Protein AF-E2B2E8-F1 (afdb_monomer_lite)

Organism: Harpegnathos saltator (NCBI:txid610380)

pLDDT: mean 79.33, std 13.8, range [39.88, 92.88]

Sequence (57 aa):
MLILIYFCLAVGPDASKEKEYKNPEYFCYHVNTIAEAEVELAKYRLPTPSNKEPFHT

Radius of gyration: 18.55 Å; chains: 1; bounding box: 48×29×46 Å

Secondary structure (DSSP, 8-state):
---S----SSPSTT--TTSS-S-GGGGG--TTHHHHHHHHHHTTPPPPPPPSSPPP-

Structure (mmCIF, N/CA/C/O backbone):
data_AF-E2B2E8-F1
#
_entry.id   AF-E2B2E8-F1
#
loop_
_atom_site.group_PDB
_atom_site.id
_atom_site.type_symbol
_atom_site.label_atom_id
_atom_site.label_alt_id
_atom_site.label_comp_id
_atom_site.label_asym_id
_atom_site.label_entity_id
_atom_site.label_seq_id
_atom_site.pdbx_PDB_ins_code
_atom_site.Cartn_x
_atom_site.Cartn_y
_atom_site.Cartn_z
_atom_site.occupancy
_atom_site.B_iso_or_equiv
_atom_site.auth_seq_id
_atom_site.auth_comp_id
_atom_site.auth_asym_id
_atom_site.auth_atom_id
_atom_site.pdbx_PDB_model_num
ATOM 1 N N . MET A 1 1 ? -0.471 -17.746 -4.716 1.00 39.88 1 MET A N 1
ATOM 2 C CA . MET A 1 1 ? 0.248 -17.660 -3.435 1.00 39.88 1 MET A CA 1
ATOM 3 C C . MET A 1 1 ? -0.117 -16.321 -2.823 1.00 39.88 1 MET A C 1
ATOM 5 O O . MET A 1 1 ? 0.408 -15.318 -3.257 1.00 39.88 1 MET A O 1
ATOM 9 N N . LEU A 1 2 ? -1.089 -16.340 -1.909 1.00 43.03 2 LEU A N 1
ATOM 10 C CA . LEU A 1 2 ? -1.063 -15.534 -0.691 1.00 43.03 2 LEU A CA 1
ATOM 11 C C . LEU A 1 2 ? -0.843 -14.012 -0.863 1.00 43.03 2 LEU A C 1
ATOM 13 O O . LEU A 1 2 ? 0.127 -13.491 -0.327 1.00 43.03 2 LEU A O 1
ATOM 17 N N . ILE A 1 3 ? -1.782 -13.255 -1.452 1.00 53.78 3 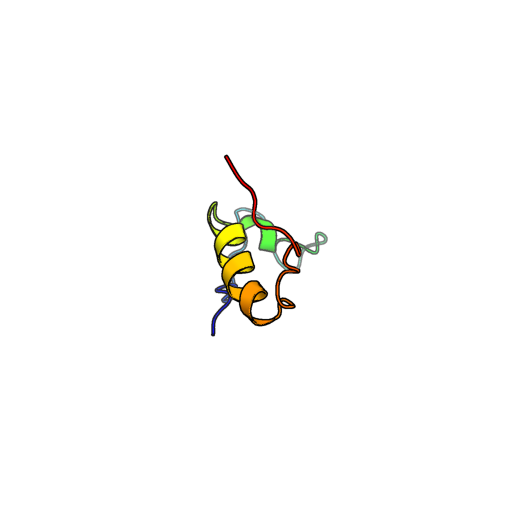ILE A N 1
ATOM 18 C CA . ILE A 1 3 ? -2.031 -11.963 -0.789 1.00 53.78 3 ILE A CA 1
ATOM 19 C C . ILE A 1 3 ? -2.601 -12.387 0.558 1.00 53.78 3 ILE A C 1
ATOM 21 O O . ILE A 1 3 ? -3.685 -12.973 0.624 1.00 53.78 3 ILE A O 1
ATOM 25 N N . LEU A 1 4 ? -1.805 -12.202 1.606 1.00 49.81 4 LEU A N 1
ATOM 26 C CA . LEU A 1 4 ? -2.122 -12.494 2.997 1.00 49.81 4 LEU A CA 1
ATOM 27 C C . LEU A 1 4 ? -3.229 -11.559 3.522 1.00 49.81 4 LEU A C 1
ATOM 29 O O . LEU A 1 4 ? -3.166 -11.067 4.634 1.00 49.81 4 LEU A O 1
ATOM 33 N N . ILE A 1 5 ? -4.310 -11.386 2.760 1.00 52.97 5 ILE A N 1
ATOM 34 C CA . ILE A 1 5 ? -5.643 -11.060 3.273 1.00 52.97 5 ILE A CA 1
ATOM 35 C C . ILE A 1 5 ? -6.307 -12.348 3.782 1.00 52.97 5 ILE A C 1
ATOM 37 O O . ILE A 1 5 ? -7.512 -12.536 3.624 1.00 52.97 5 ILE A O 1
ATOM 41 N N . TYR A 1 6 ? -5.533 -13.267 4.382 1.00 47.09 6 TYR A N 1
ATOM 42 C CA . TYR A 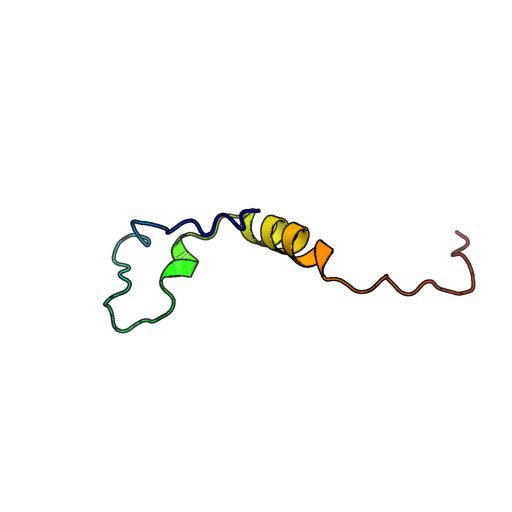1 6 ? -6.102 -14.348 5.180 1.00 47.09 6 TYR A CA 1
ATOM 43 C C . TYR A 1 6 ? -6.895 -13.687 6.294 1.00 47.09 6 TYR A C 1
ATOM 45 O O . TYR A 1 6 ? -6.349 -13.325 7.327 1.00 47.09 6 TYR A O 1
ATOM 53 N N . PHE A 1 7 ? -8.178 -13.481 6.014 1.00 53.31 7 PHE A N 1
ATOM 54 C CA . PHE A 1 7 ? -9.262 -13.502 6.960 1.00 53.31 7 PHE A CA 1
ATOM 55 C C . PHE A 1 7 ? -8.875 -12.815 8.271 1.00 53.31 7 PHE A C 1
ATOM 57 O O . PHE A 1 7 ? -8.615 -13.488 9.262 1.00 53.31 7 PHE A O 1
ATOM 64 N N . CYS A 1 8 ? -8.793 -11.477 8.264 1.00 57.97 8 CYS A N 1
ATOM 65 C CA . CYS A 1 8 ? -8.707 -10.711 9.504 1.00 57.97 8 CYS A CA 1
ATOM 66 C C . CYS A 1 8 ? -9.927 -11.118 10.354 1.00 57.97 8 CYS A C 1
ATOM 68 O O . CYS A 1 8 ? -11.058 -10.716 10.059 1.00 57.97 8 CYS A O 1
ATOM 70 N N . LEU A 1 9 ? -9.709 -12.056 11.286 1.00 60.28 9 LEU A N 1
ATOM 71 C CA . LEU A 1 9 ? -10.743 -12.731 12.083 1.00 60.28 9 LEU A CA 1
ATOM 72 C C . LEU A 1 9 ? -11.457 -11.721 12.979 1.00 60.28 9 LEU A C 1
ATOM 74 O O . LEU A 1 9 ? -12.666 -11.799 13.166 1.00 60.28 9 LEU A O 1
ATOM 78 N N . ALA A 1 10 ? -10.694 -10.743 13.462 1.00 69.06 10 ALA A N 1
ATOM 79 C CA . ALA A 1 10 ? -11.171 -9.553 14.130 1.00 69.06 10 ALA A CA 1
ATOM 80 C C . ALA A 1 10 ? -10.752 -8.347 13.288 1.00 69.06 10 ALA A C 1
ATOM 82 O O . ALA A 1 10 ? -9.572 -8.020 13.204 1.00 69.06 10 ALA A O 1
ATOM 83 N N . VAL A 1 11 ? -11.725 -7.701 12.649 1.00 74.31 11 VAL A N 1
ATOM 84 C CA . VAL A 1 11 ? -11.548 -6.320 12.184 1.00 74.31 11 VAL A CA 1
ATOM 85 C C . VAL A 1 11 ? -11.308 -5.437 13.422 1.00 74.31 11 VAL A C 1
ATOM 87 O O . VAL A 1 11 ? -11.668 -5.848 14.524 1.00 74.31 11 VAL A O 1
ATOM 90 N N . GLY A 1 12 ? -10.622 -4.297 13.272 1.00 72.50 12 GLY A N 1
ATOM 91 C CA . GLY A 1 12 ? -10.134 -3.470 14.393 1.00 72.50 12 GLY A CA 1
ATOM 92 C C . GLY A 1 12 ? -11.182 -3.132 15.475 1.00 72.50 12 GLY A C 1
ATOM 93 O O . GLY A 1 12 ? -12.366 -3.407 15.298 1.00 72.50 12 GLY A O 1
ATOM 94 N N . PRO A 1 13 ? -10.782 -2.531 16.610 1.00 75.94 13 PRO A N 1
ATOM 95 C CA . PRO A 1 13 ? -11.699 -2.248 17.719 1.00 75.94 13 PRO A CA 1
ATOM 96 C C . PRO A 1 13 ? -12.973 -1.535 17.231 1.00 75.94 13 PRO A C 1
ATOM 98 O O . PRO A 1 13 ? -12.902 -0.577 16.466 1.00 75.94 13 PRO A O 1
ATOM 101 N N . ASP A 1 14 ? -14.133 -2.067 17.625 1.00 76.50 14 ASP A N 1
ATOM 102 C CA . ASP A 1 14 ? -15.482 -1.659 17.200 1.00 76.50 14 ASP A CA 1
ATOM 103 C C . ASP A 1 14 ? -15.849 -1.841 15.715 1.00 76.50 14 ASP A C 1
ATOM 105 O O . ASP A 1 14 ? -16.994 -1.570 15.331 1.00 76.50 14 ASP A O 1
ATOM 109 N N . ALA A 1 15 ? -14.970 -2.372 14.871 1.00 76.50 15 ALA A N 1
ATOM 110 C CA . ALA A 1 15 ? -15.329 -2.768 13.516 1.00 76.50 15 ALA A CA 1
ATOM 111 C C . ALA A 1 15 ? -16.055 -4.129 13.525 1.00 76.50 15 ALA A C 1
ATOM 113 O O . ALA A 1 15 ? -15.807 -4.999 14.356 1.00 76.50 15 ALA A O 1
ATOM 114 N N . SER A 1 16 ? -16.995 -4.327 12.602 1.00 79.19 16 SER A N 1
ATOM 115 C CA . SER A 1 16 ? -17.611 -5.636 12.343 1.00 79.19 16 SER A CA 1
ATOM 116 C C . SER A 1 16 ? -18.066 -5.700 10.890 1.00 79.19 16 SER A C 1
ATOM 118 O O . SER A 1 16 ? -18.487 -4.691 10.326 1.00 79.19 16 SER A O 1
ATOM 120 N N . LYS A 1 17 ? -17.995 -6.894 10.296 1.00 74.50 17 LYS A N 1
ATOM 121 C CA . LYS A 1 17 ? -18.444 -7.174 8.921 1.00 74.50 17 LYS A CA 1
ATOM 122 C C . LYS A 1 17 ? -19.966 -7.150 8.768 1.00 74.50 17 LYS A C 1
ATOM 124 O O . LYS A 1 17 ? -20.476 -7.019 7.662 1.00 74.50 17 LYS A O 1
ATOM 129 N N . GLU A 1 18 ? -20.687 -7.257 9.878 1.00 80.62 18 GLU A N 1
ATOM 130 C CA . GLU A 1 18 ? -22.153 -7.291 9.920 1.00 80.62 18 GLU A CA 1
ATOM 131 C C . GLU A 1 18 ? -22.765 -5.894 10.107 1.00 80.62 18 GLU A C 1
ATOM 133 O O . GLU A 1 18 ? -23.978 -5.724 10.003 1.00 80.62 18 GLU A O 1
ATOM 138 N N . LYS A 1 19 ? -21.932 -4.877 10.367 1.00 78.94 19 LYS A N 1
ATOM 139 C CA . LYS A 1 19 ? -22.376 -3.492 10.537 1.00 78.94 19 LYS A CA 1
ATOM 140 C C . LYS A 1 19 ? -22.713 -2.830 9.190 1.00 78.94 19 LYS A C 1
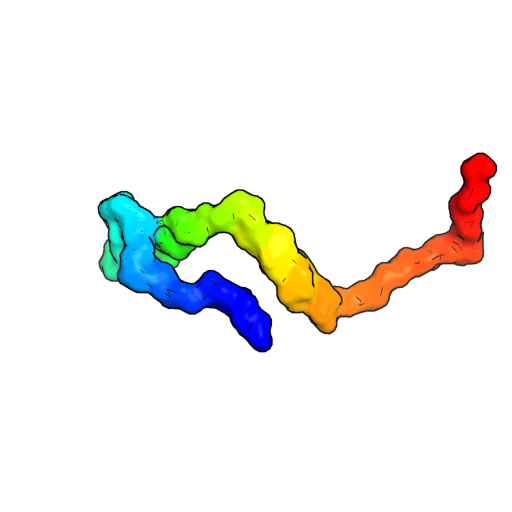ATOM 142 O O . LYS A 1 19 ? -22.560 -3.387 8.097 1.00 78.94 19 LYS A O 1
ATOM 147 N N . GLU A 1 20 ? -23.229 -1.608 9.285 1.00 84.94 20 GLU A N 1
ATOM 148 C CA . GLU A 1 20 ? -23.636 -0.794 8.137 1.00 84.94 20 GLU A CA 1
ATOM 149 C C . GLU A 1 20 ? -22.465 -0.507 7.183 1.00 84.94 20 GLU A C 1
ATOM 151 O O . GLU A 1 20 ? -22.611 -0.644 5.968 1.00 84.94 20 GLU A O 1
ATOM 156 N N . TYR A 1 21 ? -21.284 -0.193 7.728 1.00 84.12 21 TYR A N 1
ATOM 157 C CA . TYR A 1 21 ? -20.087 0.103 6.945 1.00 84.12 21 TYR A CA 1
ATOM 158 C C . TYR A 1 21 ? -19.499 -1.153 6.286 1.00 84.12 21 TYR A C 1
ATOM 160 O O . TYR A 1 21 ? -19.213 -2.142 6.955 1.00 84.12 21 TYR A O 1
ATOM 168 N N . LYS A 1 22 ? -19.297 -1.101 4.963 1.00 83.56 22 LYS A N 1
ATOM 169 C CA . LYS A 1 22 ? -18.996 -2.280 4.129 1.00 83.56 22 LYS A CA 1
ATOM 170 C C . LYS A 1 22 ? -17.523 -2.573 3.877 1.00 83.56 22 LYS A C 1
ATOM 172 O O . LYS A 1 22 ? -17.243 -3.575 3.235 1.00 83.56 22 LYS A O 1
ATOM 177 N N . ASN A 1 23 ? -16.607 -1.740 4.366 1.00 84.31 23 ASN A N 1
ATOM 178 C CA . ASN A 1 23 ? -15.172 -1.941 4.146 1.00 84.31 23 ASN A CA 1
ATOM 179 C C . ASN A 1 23 ? -14.351 -1.996 5.450 1.00 84.31 23 ASN A C 1
ATOM 181 O O . ASN A 1 23 ? -13.360 -1.283 5.564 1.00 84.31 23 ASN A O 1
ATOM 185 N N . PRO A 1 24 ? -14.741 -2.757 6.487 1.00 83.12 24 PRO A N 1
ATOM 186 C CA . PRO A 1 24 ? -13.987 -2.817 7.744 1.00 83.12 24 PRO A CA 1
ATOM 187 C C . PRO A 1 24 ? -12.585 -3.451 7.611 1.00 83.12 24 PRO A C 1
ATOM 189 O O . PRO A 1 24 ? -11.807 -3.433 8.563 1.00 83.12 24 PRO A O 1
ATOM 192 N N . GLU A 1 25 ? -12.230 -4.004 6.455 1.00 78.88 25 GLU A N 1
ATOM 193 C CA . GLU A 1 25 ? -10.947 -4.656 6.186 1.00 78.88 25 GLU A CA 1
ATOM 194 C C . GLU A 1 25 ? -9.769 -3.675 6.170 1.00 78.88 25 GLU A C 1
ATOM 196 O O . GLU A 1 25 ? -8.644 -4.082 6.467 1.00 78.88 25 GLU A O 1
ATOM 201 N N . TYR A 1 26 ? -10.011 -2.385 5.896 1.00 81.31 26 TYR A N 1
ATOM 202 C CA . TYR A 1 26 ? -8.937 -1.385 5.866 1.00 81.31 26 TYR A CA 1
ATOM 203 C C . TYR A 1 26 ? -8.223 -1.242 7.217 1.00 81.31 26 TYR A C 1
ATOM 205 O O . TYR A 1 26 ? -7.049 -0.882 7.257 1.00 81.31 26 TYR A O 1
ATOM 213 N N . PHE A 1 27 ? -8.909 -1.540 8.327 1.00 81.19 27 PHE A N 1
ATOM 214 C CA . PHE A 1 27 ? -8.320 -1.494 9.667 1.00 81.19 27 PHE A CA 1
ATOM 215 C C . PHE A 1 27 ? -7.154 -2.471 9.837 1.00 81.19 27 PHE A C 1
ATOM 217 O O . PHE A 1 27 ? -6.311 -2.266 10.705 1.00 81.19 27 PHE A O 1
ATOM 224 N N . CYS A 1 28 ? -7.106 -3.527 9.026 1.00 81.38 28 CYS A N 1
ATOM 225 C CA . CYS A 1 28 ? -6.075 -4.554 9.105 1.00 81.38 28 CYS A CA 1
ATOM 226 C C . CYS A 1 28 ? -4.883 -4.270 8.175 1.00 81.38 28 CYS A C 1
ATOM 228 O O . CYS A 1 28 ? -4.012 -5.126 8.027 1.00 81.38 28 CYS A O 1
ATOM 230 N N . TYR A 1 29 ? -4.833 -3.102 7.525 1.00 85.12 29 TYR A N 1
ATOM 231 C CA . TYR A 1 29 ? -3.700 -2.733 6.682 1.00 85.12 29 TYR A CA 1
ATOM 232 C C . TYR A 1 29 ? -2.463 -2.427 7.527 1.00 85.12 29 TYR A C 1
ATOM 234 O O . TYR A 1 29 ? -2.512 -1.675 8.500 1.00 85.12 29 TYR A O 1
ATOM 242 N N . HIS A 1 30 ? -1.335 -2.999 7.118 1.00 85.44 30 HIS A N 1
ATOM 243 C CA . HIS A 1 30 ? -0.018 -2.699 7.658 1.00 85.44 30 HIS A CA 1
ATOM 244 C C . HIS A 1 30 ? 0.709 -1.716 6.733 1.00 85.44 30 HIS A C 1
ATOM 246 O O . HIS A 1 30 ? 0.398 -1.598 5.548 1.00 85.44 30 HIS A O 1
ATOM 252 N N . VAL A 1 31 ? 1.749 -1.059 7.248 1.00 89.50 31 VAL A N 1
ATOM 253 C CA . VAL A 1 31 ? 2.600 -0.123 6.484 1.00 89.50 31 VAL A CA 1
ATOM 254 C C . VAL A 1 31 ? 3.163 -0.758 5.200 1.00 89.50 31 VAL A C 1
ATOM 256 O O . VAL A 1 31 ? 3.375 -0.077 4.204 1.00 89.50 31 VAL A O 1
ATOM 259 N N . ASN A 1 32 ? 3.335 -2.082 5.196 1.00 88.19 32 ASN A N 1
ATOM 260 C CA . ASN A 1 32 ? 3.906 -2.832 4.076 1.00 88.19 32 ASN A CA 1
ATOM 261 C C . ASN A 1 32 ? 2.856 -3.396 3.107 1.00 88.19 32 ASN A C 1
ATOM 263 O O . ASN A 1 32 ? 3.227 -3.901 2.051 1.00 88.19 32 ASN A O 1
ATOM 267 N N . THR A 1 33 ? 1.559 -3.300 3.421 1.00 84.88 33 THR A N 1
ATOM 268 C CA . THR A 1 33 ? 0.488 -3.922 2.624 1.00 84.88 33 THR A CA 1
ATOM 269 C C . THR A 1 33 ? 0.475 -3.424 1.178 1.00 84.88 33 THR A C 1
ATOM 271 O O . THR A 1 33 ? 0.179 -4.191 0.266 1.00 84.88 33 THR A O 1
ATOM 274 N N . ILE A 1 34 ? 0.854 -2.164 0.943 1.00 88.19 34 ILE A N 1
ATOM 275 C CA . ILE A 1 34 ? 0.962 -1.615 -0.414 1.00 88.19 34 ILE A CA 1
ATOM 276 C C . ILE A 1 34 ? 2.111 -2.267 -1.190 1.00 88.19 34 ILE A C 1
ATOM 278 O O . ILE A 1 34 ? 1.903 -2.716 -2.313 1.00 88.19 34 ILE A O 1
ATOM 282 N N . ALA A 1 35 ? 3.295 -2.387 -0.586 1.00 90.12 35 ALA A N 1
ATOM 283 C CA . ALA A 1 35 ? 4.445 -3.015 -1.234 1.00 90.12 35 ALA A CA 1
ATOM 284 C C . ALA A 1 35 ? 4.184 -4.501 -1.544 1.00 90.12 35 ALA A C 1
ATOM 286 O O . ALA A 1 35 ? 4.519 -4.987 -2.622 1.00 90.12 35 ALA A O 1
ATOM 287 N N . GLU A 1 36 ? 3.525 -5.219 -0.632 1.00 89.12 36 GLU A N 1
ATOM 288 C CA . GLU A 1 36 ? 3.123 -6.615 -0.844 1.00 89.12 36 GLU A CA 1
ATOM 289 C C . GLU A 1 36 ? 2.125 -6.754 -2.002 1.00 89.12 36 GLU A C 1
ATOM 291 O O . GLU A 1 36 ? 2.274 -7.634 -2.856 1.00 89.12 36 GLU A O 1
ATOM 296 N N . ALA A 1 37 ? 1.142 -5.851 -2.082 1.00 87.62 37 ALA A N 1
ATOM 297 C CA . ALA A 1 37 ? 0.194 -5.820 -3.190 1.00 87.62 37 ALA A CA 1
ATOM 298 C C . ALA A 1 37 ? 0.889 -5.533 -4.531 1.00 87.62 37 ALA A C 1
ATOM 300 O O . ALA A 1 37 ? 0.555 -6.151 -5.542 1.00 87.62 37 ALA A O 1
ATOM 301 N N . GLU A 1 38 ? 1.884 -4.645 -4.559 1.00 90.25 38 GLU A N 1
ATOM 302 C CA . GLU A 1 38 ? 2.651 -4.350 -5.772 1.00 90.25 38 GLU A CA 1
ATOM 303 C C . GLU A 1 38 ? 3.451 -5.553 -6.278 1.00 90.25 38 GLU A C 1
ATOM 305 O O . GLU A 1 38 ? 3.456 -5.808 -7.486 1.00 90.25 38 GLU A O 1
ATOM 310 N N . VAL A 1 39 ? 4.076 -6.317 -5.377 1.00 90.94 39 VA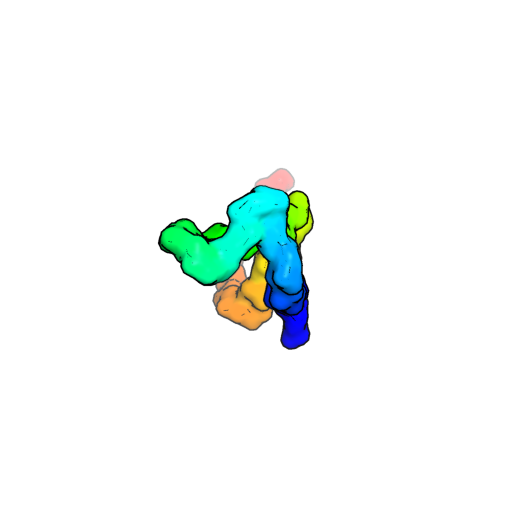L A N 1
ATOM 311 C CA . VAL A 1 39 ? 4.818 -7.544 -5.718 1.00 90.94 39 VAL A CA 1
ATOM 312 C C . VAL A 1 39 ? 3.886 -8.608 -6.302 1.00 90.94 39 VAL A C 1
ATOM 314 O O . VAL A 1 39 ? 4.223 -9.258 -7.295 1.00 90.94 39 VAL A O 1
ATOM 317 N N . GLU A 1 40 ? 2.690 -8.769 -5.738 1.00 89.44 40 GLU A N 1
ATOM 318 C CA . GLU A 1 40 ? 1.712 -9.732 -6.249 1.00 89.44 40 GLU A CA 1
ATOM 319 C C . GLU A 1 40 ? 1.105 -9.296 -7.590 1.00 89.44 40 GLU A C 1
ATOM 321 O O . GLU A 1 40 ? 0.941 -10.124 -8.494 1.00 89.44 40 GLU A O 1
ATOM 326 N N . LEU A 1 41 ? 0.851 -7.996 -7.771 1.00 89.38 41 LEU A N 1
ATOM 327 C CA . LEU A 1 41 ? 0.363 -7.441 -9.036 1.00 89.38 41 LEU A CA 1
ATOM 328 C C . LEU A 1 41 ? 1.428 -7.443 -10.140 1.00 89.38 41 LEU A C 1
ATOM 330 O O . LEU A 1 41 ? 1.069 -7.494 -11.318 1.00 89.38 41 LEU A O 1
ATOM 334 N N . ALA A 1 42 ? 2.721 -7.424 -9.798 1.00 91.44 42 ALA A N 1
ATOM 335 C CA . ALA A 1 42 ? 3.817 -7.407 -10.770 1.00 91.44 42 ALA A CA 1
ATOM 336 C C . ALA A 1 42 ? 3.770 -8.587 -11.758 1.00 91.44 42 ALA A C 1
ATOM 338 O O . ALA A 1 42 ? 4.138 -8.422 -12.919 1.00 91.44 42 ALA A O 1
ATOM 339 N N . LYS A 1 43 ? 3.241 -9.744 -11.339 1.00 90.88 43 LYS A N 1
ATOM 340 C CA . LYS A 1 43 ? 3.083 -10.952 -12.176 1.00 90.88 43 LYS A CA 1
ATOM 341 C C . LYS A 1 43 ? 2.138 -10.748 -13.364 1.00 90.88 43 LYS A C 1
ATOM 343 O O . LYS A 1 43 ? 2.242 -11.463 -14.354 1.00 90.88 43 LYS A O 1
ATOM 348 N N . TYR A 1 44 ? 1.221 -9.789 -13.255 1.00 92.44 44 TYR A N 1
ATOM 349 C CA . TYR A 1 44 ? 0.199 -9.503 -14.263 1.00 92.44 44 TYR A CA 1
ATOM 350 C C . TYR A 1 44 ? 0.499 -8.232 -15.067 1.00 92.44 44 TYR A C 1
ATOM 352 O O . TYR A 1 44 ? -0.326 -7.806 -15.875 1.00 92.44 44 TYR A O 1
ATOM 360 N N . ARG A 1 45 ? 1.656 -7.593 -14.844 1.00 92.44 45 ARG A N 1
ATOM 361 C CA . ARG A 1 45 ? 2.033 -6.371 -15.559 1.00 92.44 45 ARG A CA 1
ATOM 362 C C . ARG A 1 45 ? 2.514 -6.693 -16.973 1.00 92.44 45 ARG A C 1
ATOM 364 O O . ARG A 1 45 ? 3.194 -7.687 -17.214 1.00 92.44 45 ARG A O 1
ATOM 371 N N . LEU A 1 46 ? 2.178 -5.803 -17.902 1.00 92.88 46 LEU A N 1
ATOM 372 C CA . LEU A 1 46 ? 2.774 -5.780 -19.235 1.00 92.88 46 LEU A CA 1
ATOM 373 C C . LEU A 1 46 ? 4.267 -5.420 -19.136 1.00 92.88 46 LEU A C 1
ATOM 375 O O . LEU A 1 46 ? 4.663 -4.728 -18.190 1.00 92.88 46 LEU A O 1
ATOM 379 N N . PRO A 1 47 ? 5.098 -5.850 -20.102 1.00 92.44 47 PRO A N 1
ATOM 380 C CA . PRO 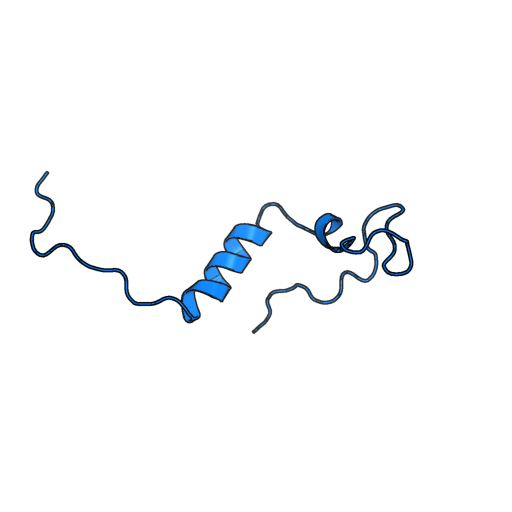A 1 47 ? 6.490 -5.428 -20.152 1.00 92.44 47 PRO A CA 1
ATOM 381 C C . PRO A 1 47 ? 6.579 -3.902 -20.242 1.00 92.44 47 PRO A C 1
ATOM 383 O O . PRO A 1 47 ? 5.812 -3.257 -20.960 1.00 92.44 47 PRO A O 1
ATOM 386 N N . THR A 1 48 ? 7.524 -3.321 -19.505 1.00 91.00 48 THR A N 1
ATOM 387 C CA . THR A 1 48 ? 7.764 -1.879 -19.539 1.00 91.00 48 THR A CA 1
ATOM 388 C C . THR A 1 48 ? 8.248 -1.461 -20.925 1.00 91.00 48 THR A C 1
ATOM 390 O O . THR A 1 48 ? 9.151 -2.110 -21.462 1.00 91.00 48 THR A O 1
ATOM 393 N N . PRO A 1 49 ? 7.711 -0.374 -21.502 1.00 92.50 49 PRO A N 1
ATOM 394 C CA . PRO A 1 49 ? 8.228 0.147 -22.757 1.00 92.50 49 PRO A CA 1
ATOM 395 C C . PRO A 1 49 ? 9.666 0.635 -22.556 1.00 92.50 49 PRO A C 1
ATOM 397 O O . PRO A 1 49 ? 9.976 1.279 -21.554 1.00 92.50 49 PRO A O 1
ATOM 400 N N . SER A 1 50 ? 10.546 0.344 -23.513 1.00 90.00 50 SER A N 1
ATOM 401 C CA . SER A 1 50 ? 11.905 0.883 -23.533 1.00 90.00 50 SER A CA 1
ATOM 402 C C . SER A 1 50 ? 11.987 2.081 -24.475 1.00 90.00 50 SER A C 1
ATOM 404 O O . SER A 1 50 ? 11.371 2.088 -25.544 1.00 90.00 50 SER A O 1
ATOM 406 N N . ASN A 1 51 ? 12.781 3.088 -24.103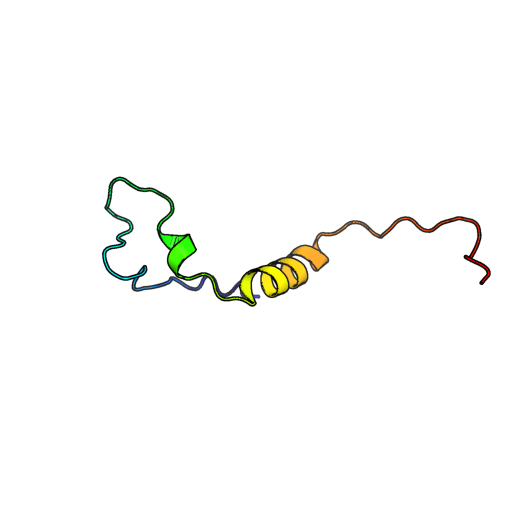 1.00 90.00 51 ASN A N 1
ATOM 407 C CA . ASN A 1 51 ? 13.180 4.112 -25.063 1.00 90.00 51 ASN A CA 1
ATOM 408 C C . ASN A 1 51 ? 14.075 3.477 -26.141 1.00 90.00 51 ASN A C 1
ATOM 410 O O . ASN A 1 51 ? 14.804 2.523 -25.862 1.00 90.00 51 ASN A O 1
ATOM 414 N N . LYS A 1 52 ? 14.022 3.996 -27.370 1.00 86.62 52 LYS A N 1
ATOM 415 C CA . LYS A 1 52 ? 14.901 3.538 -28.458 1.00 86.62 52 LYS A CA 1
ATOM 416 C C . LYS A 1 52 ? 16.351 3.956 -28.232 1.00 86.62 52 LYS A C 1
ATOM 418 O O . LYS A 1 52 ? 17.258 3.257 -28.668 1.00 86.62 52 LYS A O 1
ATOM 423 N N . GLU A 1 53 ? 16.551 5.078 -27.551 1.00 89.25 53 GLU A N 1
ATOM 424 C CA . GLU A 1 53 ? 17.868 5.632 -27.267 1.00 89.25 53 GLU A CA 1
ATOM 425 C C . GLU A 1 53 ? 18.194 5.492 -25.772 1.00 89.25 53 GLU A C 1
ATOM 427 O O . GLU A 1 53 ? 17.346 5.805 -24.925 1.00 89.25 53 GLU A O 1
ATOM 432 N N . PRO A 1 54 ? 19.395 5.000 -25.421 1.00 83.50 54 PRO A N 1
ATOM 433 C CA . PRO A 1 54 ? 19.820 4.919 -24.032 1.00 83.50 54 PRO A CA 1
ATOM 434 C C . PRO A 1 54 ? 20.041 6.324 -23.461 1.00 83.50 54 PRO A C 1
ATOM 436 O O . PRO A 1 54 ? 20.524 7.220 -24.151 1.00 83.50 54 PRO A O 1
ATOM 439 N N . PHE A 1 55 ? 19.713 6.510 -22.182 1.00 85.44 55 PHE A N 1
ATOM 440 C CA . PHE A 1 55 ? 20.029 7.749 -21.477 1.00 85.44 55 PHE A CA 1
ATOM 441 C C . PHE A 1 55 ? 21.552 7.871 -21.321 1.00 85.44 55 PHE A C 1
ATOM 443 O O . PHE A 1 55 ? 22.180 6.984 -20.740 1.00 85.44 55 PHE A O 1
ATOM 450 N N . HIS A 1 56 ? 22.139 8.939 -21.865 1.00 81.12 56 HIS A N 1
ATOM 451 C CA . HIS A 1 56 ? 23.549 9.279 -21.676 1.00 81.12 56 HIS A CA 1
ATOM 452 C C . HIS A 1 56 ? 23.632 10.360 -20.593 1.00 81.12 56 HIS A C 1
ATOM 454 O O . HIS A 1 56 ? 23.053 11.434 -20.767 1.00 81.12 56 HIS A O 1
ATOM 460 N N . THR A 1 57 ? 24.304 10.047 -19.484 1.00 72.94 57 THR A N 1
ATOM 461 C CA . THR A 1 57 ? 24.636 11.004 -18.417 1.00 72.94 57 THR A CA 1
ATOM 462 C C . THR A 1 57 ? 26.016 11.588 -18.662 1.00 72.94 57 THR A C 1
ATOM 464 O O . THR A 1 57 ? 26.903 10.802 -19.064 1.00 72.94 57 THR A O 1
#

Foldseek 3Di:
DDPPPPPPVDQPVPDDCPDPDNPSSVSVDDPCSVVSVCVVCVVVDDDDDDDPDDDDD

InterPro domains:
  IPR026193 NADH-ubiquinone oxidoreductase flavoprotein 3 [PF15880] (17-51)